Protein AF-A0A7V6G6R9-F1 (afdb_monomer_lite)

Foldseek 3Di:
DPDPPDDPQFWAWEAEAQWDPPDDPPADDDTGTHGFFDKHWTAGHDDDPQKDFDFKDKDPDDDDPCLRHDPRHIDTHHPYYMYIYTDIDGPPPPDDPPVCQLVWDWDADPNAIWIQHVNFIAHPVRDTDDDPDD

pLDDT: mean 74.96, std 15.01, range [37.53, 92.81]

Structure (mmCIF, N/CA/C/O backbone):
data_AF-A0A7V6G6R9-F1
#
_entry.id   AF-A0A7V6G6R9-F1
#
loop_
_atom_site.group_PDB
_atom_site.id
_atom_site.type_symbol
_atom_site.label_atom_id
_atom_site.label_alt_id
_atom_site.label_comp_id
_atom_site.label_asym_id
_atom_site.label_entity_id
_atom_site.label_seq_id
_atom_site.pdbx_PDB_ins_code
_atom_site.Cartn_x
_atom_site.Cartn_y
_atom_site.Cartn_z
_atom_site.occupancy
_atom_site.B_iso_or_equiv
_atom_site.auth_seq_id
_atom_site.auth_comp_id
_atom_site.auth_asym_id
_atom_site.auth_atom_id
_atom_site.pdbx_PDB_model_num
ATOM 1 N N . MET A 1 1 ? -22.066 -8.198 42.770 1.00 46.22 1 MET A N 1
ATOM 2 C CA . MET A 1 1 ? -21.768 -7.058 41.882 1.00 46.22 1 MET A CA 1
ATOM 3 C C . MET A 1 1 ? -21.298 -7.654 40.570 1.00 46.22 1 MET A C 1
ATOM 5 O O . MET A 1 1 ? -20.151 -8.063 40.484 1.00 46.22 1 MET A O 1
ATOM 9 N N . GLY A 1 2 ? -22.219 -7.874 39.629 1.00 50.47 2 GLY A N 1
ATOM 10 C CA . GLY A 1 2 ? -21.832 -8.305 38.286 1.00 50.47 2 GLY A CA 1
ATOM 11 C C . GLY A 1 2 ? -21.113 -7.139 37.626 1.00 50.47 2 GLY A C 1
ATOM 12 O O . GLY A 1 2 ? -21.607 -6.014 37.722 1.00 50.47 2 GLY A O 1
ATOM 13 N N . ALA A 1 3 ? -19.938 -7.381 37.047 1.00 61.09 3 ALA A N 1
ATOM 14 C CA . ALA A 1 3 ? -19.293 -6.385 36.204 1.00 61.09 3 ALA A CA 1
ATOM 15 C C . ALA A 1 3 ? -20.334 -5.875 35.188 1.00 61.09 3 ALA A C 1
ATOM 17 O O . ALA A 1 3 ? -21.096 -6.701 34.667 1.00 61.09 3 ALA A O 1
ATOM 18 N N . PRO A 1 4 ? -20.446 -4.552 34.954 1.00 60.41 4 PRO A N 1
ATOM 19 C CA . PRO A 1 4 ? -21.287 -4.069 33.870 1.00 60.41 4 PRO A CA 1
ATOM 20 C C . PRO A 1 4 ? -20.850 -4.811 32.608 1.00 60.41 4 PRO A C 1
ATOM 22 O O . PRO A 1 4 ? -19.651 -4.928 32.363 1.00 60.41 4 PRO A O 1
ATOM 25 N N . ALA A 1 5 ? -21.807 -5.384 31.876 1.00 63.84 5 ALA A N 1
ATOM 26 C CA . ALA A 1 5 ? -21.524 -5.995 30.589 1.00 63.84 5 ALA A CA 1
ATOM 27 C C . ALA A 1 5 ? -20.807 -4.937 29.744 1.00 63.84 5 ALA A C 1
ATOM 29 O O . ALA A 1 5 ? -21.407 -3.925 29.380 1.00 63.84 5 ALA A O 1
ATOM 30 N N . GLU A 1 6 ? -19.504 -5.125 29.548 1.00 60.25 6 GLU A N 1
ATOM 31 C CA . GLU A 1 6 ? -18.688 -4.261 28.714 1.00 60.25 6 GLU A CA 1
ATOM 32 C C . GLU A 1 6 ? -19.333 -4.296 27.330 1.00 60.25 6 GLU A C 1
ATOM 34 O O . GLU A 1 6 ? -19.528 -5.372 26.755 1.00 60.25 6 GLU A O 1
ATOM 39 N N . ALA A 1 7 ? -19.810 -3.141 26.859 1.00 70.94 7 ALA A N 1
ATOM 40 C CA . ALA A 1 7 ? -20.384 -3.052 25.527 1.00 70.94 7 ALA A CA 1
ATOM 41 C C . ALA A 1 7 ? -19.344 -3.604 24.538 1.00 70.94 7 ALA A C 1
ATOM 43 O O . ALA A 1 7 ? -18.159 -3.300 24.702 1.00 70.94 7 ALA A O 1
ATOM 44 N N . PRO A 1 8 ? -19.743 -4.430 23.552 1.00 72.75 8 PRO A N 1
ATOM 45 C CA . PRO A 1 8 ? -18.786 -4.969 22.597 1.00 72.75 8 PRO A CA 1
ATOM 46 C C . PRO A 1 8 ? -18.025 -3.805 21.960 1.00 72.75 8 PRO A C 1
ATOM 48 O O . PRO A 1 8 ? -18.642 -2.831 21.522 1.00 72.75 8 PRO A O 1
ATOM 51 N N . ALA A 1 9 ? -16.693 -3.889 21.960 1.00 76.12 9 ALA A N 1
ATOM 52 C CA . ALA A 1 9 ? -15.855 -2.854 21.372 1.00 76.12 9 ALA A CA 1
ATOM 53 C C . ALA A 1 9 ? -16.285 -2.616 19.911 1.00 76.12 9 ALA A C 1
ATOM 55 O O . ALA A 1 9 ? -16.486 -3.593 19.179 1.00 76.12 9 ALA A O 1
ATOM 56 N N . PRO A 1 10 ? -16.466 -1.354 19.478 1.00 84.25 10 PRO A N 1
ATOM 57 C CA . PRO A 1 10 ? -16.841 -1.069 18.103 1.00 84.25 10 PRO A CA 1
ATOM 58 C C . PRO A 1 10 ? -15.730 -1.527 17.157 1.00 84.25 10 PRO A C 1
ATOM 60 O O . PRO A 1 10 ? -14.541 -1.361 17.437 1.00 84.25 10 PRO A O 1
ATOM 63 N N . THR A 1 11 ? -16.126 -2.097 16.024 1.00 87.62 11 THR A N 1
ATOM 64 C CA . THR A 1 11 ? -15.226 -2.364 14.905 1.00 87.62 11 THR A CA 1
ATOM 65 C C . THR A 1 11 ? -15.385 -1.278 13.853 1.00 87.62 11 THR A C 1
ATOM 67 O O . THR A 1 11 ? -16.470 -0.726 13.663 1.00 87.62 11 THR A O 1
ATOM 70 N N . TYR A 1 12 ? -14.302 -0.993 13.146 1.00 89.38 12 TYR A N 1
ATOM 71 C CA . TYR A 1 12 ? -14.240 0.025 12.114 1.00 89.38 12 TYR A CA 1
ATOM 72 C C . TYR A 1 12 ? -13.846 -0.606 10.788 1.00 89.38 12 TYR A C 1
ATOM 74 O O . TYR A 1 12 ? -12.963 -1.460 10.727 1.00 89.38 12 TYR A O 1
ATOM 82 N N . THR A 1 13 ? -14.494 -0.171 9.714 1.00 89.69 13 THR A N 1
ATOM 83 C CA . THR A 1 13 ? -14.256 -0.731 8.387 1.00 89.69 13 THR A CA 1
ATOM 84 C C . THR A 1 13 ? -12.995 -0.129 7.768 1.00 89.69 13 THR A C 1
ATOM 86 O O . THR A 1 13 ? -12.870 1.093 7.650 1.00 89.69 13 THR A O 1
ATOM 89 N N . LEU A 1 14 ? -12.073 -0.993 7.345 1.00 89.81 14 LEU A N 1
ATOM 90 C CA . LEU A 1 14 ? -10.901 -0.658 6.544 1.00 89.81 14 LEU A CA 1
ATOM 91 C C . LEU A 1 14 ? -11.139 -1.071 5.089 1.00 89.81 14 LEU A C 1
ATOM 93 O O . LEU A 1 14 ? -11.182 -2.260 4.756 1.00 89.81 14 LEU A O 1
ATOM 97 N N . THR A 1 15 ? -11.241 -0.077 4.213 1.00 90.25 15 THR A N 1
ATOM 98 C CA . THR A 1 15 ? -11.358 -0.275 2.767 1.00 90.25 15 THR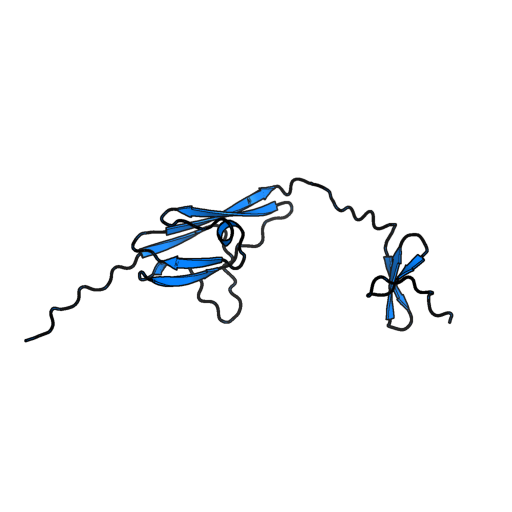 A CA 1
ATOM 99 C C . THR A 1 15 ? -9.997 -0.104 2.115 1.00 90.25 15 THR A C 1
ATOM 101 O O . THR A 1 15 ? -9.329 0.909 2.301 1.00 90.25 15 THR A O 1
ATOM 104 N N . LEU A 1 16 ? -9.584 -1.094 1.327 1.00 88.00 16 LEU A N 1
ATOM 105 C CA . LEU A 1 16 ? -8.283 -1.106 0.667 1.00 88.00 16 LEU A CA 1
ATOM 106 C C . LEU A 1 16 ? -8.469 -1.188 -0.845 1.00 88.00 16 LEU A C 1
ATOM 108 O O . LEU A 1 16 ? -9.071 -2.134 -1.361 1.00 88.00 16 LEU A O 1
ATOM 112 N N . VAL A 1 17 ? -7.948 -0.192 -1.555 1.00 88.88 17 VAL A N 1
ATOM 113 C CA . VAL A 1 17 ? -8.106 -0.029 -3.002 1.00 88.88 17 VAL A CA 1
ATOM 114 C C . VAL A 1 17 ? -6.746 -0.195 -3.678 1.00 88.88 17 VAL A C 1
ATOM 116 O O . VAL A 1 17 ? -5.751 0.391 -3.256 1.00 88.88 17 VAL A O 1
ATOM 119 N N . ASN A 1 18 ? -6.712 -1.021 -4.731 1.00 86.12 18 ASN A N 1
ATOM 120 C CA . ASN A 1 18 ? -5.503 -1.373 -5.484 1.00 86.12 18 ASN A CA 1
ATOM 121 C C . ASN A 1 18 ? -4.375 -2.010 -4.644 1.00 86.12 18 ASN A C 1
ATOM 123 O O . ASN A 1 18 ? -3.192 -1.829 -4.911 1.00 86.12 18 ASN A O 1
ATOM 127 N N . VAL A 1 19 ? -4.746 -2.814 -3.655 1.00 82.94 19 VAL A N 1
ATOM 128 C CA . VAL A 1 19 ? -3.817 -3.60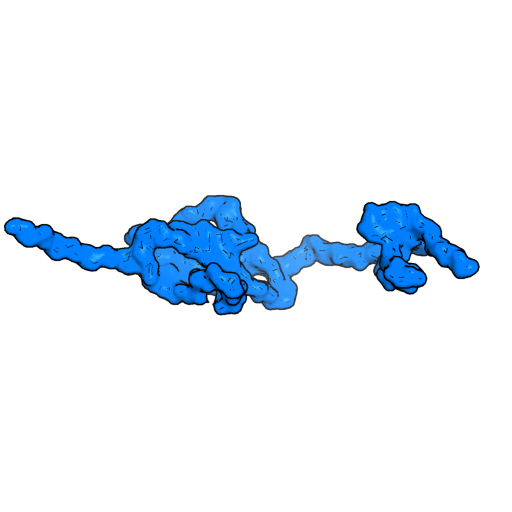6 -2.838 1.00 82.94 19 VAL A CA 1
ATOM 129 C C . VAL A 1 19 ? -3.664 -5.026 -3.373 1.00 82.94 19 VAL A C 1
ATOM 131 O O . VAL A 1 19 ? -4.586 -5.563 -4.003 1.00 82.94 19 VAL A O 1
ATOM 134 N N . ASP A 1 20 ? -2.507 -5.639 -3.138 1.00 77.12 20 ASP A N 1
ATOM 135 C CA . ASP A 1 20 ? -2.299 -7.035 -3.500 1.00 77.12 20 ASP A CA 1
ATOM 136 C C . ASP A 1 20 ? -3.113 -7.950 -2.573 1.00 77.12 20 ASP A C 1
ATOM 138 O O . ASP A 1 20 ? -3.073 -7.825 -1.350 1.00 77.12 20 ASP A O 1
ATOM 142 N N . LYS A 1 21 ? -3.899 -8.852 -3.169 1.00 65.69 21 LYS A N 1
ATOM 143 C CA . LYS A 1 21 ? -4.734 -9.830 -2.446 1.00 65.69 21 LYS A CA 1
ATOM 144 C C . LYS A 1 21 ? -4.086 -11.216 -2.382 1.00 65.69 21 LYS A C 1
ATOM 146 O O . LYS A 1 21 ? -4.636 -12.112 -1.747 1.00 65.69 21 LYS A O 1
ATOM 151 N N . HIS A 1 22 ? -2.946 -11.403 -3.043 1.00 57.50 22 HIS A N 1
ATOM 152 C CA . HIS A 1 22 ? -2.177 -12.639 -3.062 1.00 57.50 22 HIS A CA 1
ATOM 153 C C . HIS A 1 22 ? -1.089 -12.557 -1.986 1.00 57.50 22 HIS A C 1
ATOM 155 O O . HIS A 1 22 ? 0.106 -12.505 -2.260 1.00 57.50 22 HIS A O 1
ATOM 161 N N . GLY A 1 23 ? -1.534 -12.542 -0.727 1.00 51.62 23 GLY A N 1
ATOM 162 C CA . GLY A 1 23 ? -0.641 -12.523 0.424 1.00 51.62 23 GLY A CA 1
ATOM 163 C C . GLY A 1 23 ? 0.370 -13.670 0.374 1.00 51.62 23 GLY A C 1
ATOM 164 O O . GLY A 1 23 ? 0.013 -14.835 0.192 1.00 51.62 23 GLY A O 1
ATOM 165 N N . TYR A 1 24 ? 1.642 -13.328 0.570 1.00 48.34 24 TYR A N 1
ATOM 166 C CA . TYR A 1 24 ? 2.683 -14.275 0.952 1.00 48.34 24 TYR A CA 1
ATOM 167 C C . TYR A 1 24 ? 2.205 -15.124 2.147 1.00 48.34 24 TYR A C 1
ATOM 169 O O . TYR A 1 24 ? 1.443 -14.625 2.986 1.00 48.34 24 TYR A O 1
ATOM 177 N N . PRO A 1 25 ? 2.633 -16.396 2.264 1.00 40.78 25 PRO A N 1
ATOM 178 C CA . PRO A 1 25 ? 2.249 -17.223 3.400 1.00 40.78 25 PRO A CA 1
ATOM 179 C C . PRO A 1 25 ? 2.698 -16.523 4.690 1.00 40.78 25 PRO A C 1
ATOM 181 O O . PRO A 1 25 ? 3.877 -16.201 4.820 1.00 40.78 25 PRO A O 1
ATOM 184 N N . ASN A 1 26 ? 1.747 -16.303 5.609 1.00 51.09 26 ASN A N 1
ATOM 185 C CA . ASN A 1 26 ? 1.852 -15.578 6.892 1.00 51.09 26 ASN A CA 1
ATOM 186 C C . ASN A 1 26 ? 1.332 -14.121 6.934 1.00 51.09 26 ASN A C 1
ATOM 188 O O . ASN A 1 26 ? 1.571 -13.427 7.919 1.00 51.09 26 ASN A O 1
ATOM 192 N N . TRP A 1 27 ? 0.583 -13.657 5.927 1.00 48.81 27 TRP A N 1
ATOM 193 C CA . TRP A 1 27 ? -0.035 -12.323 5.946 1.00 48.81 27 TRP A CA 1
ATOM 194 C C . TRP A 1 27 ? -1.561 -12.362 6.113 1.00 48.81 27 TRP A C 1
ATOM 196 O O . TRP A 1 27 ? -2.268 -13.006 5.339 1.00 48.81 27 TRP A O 1
ATOM 206 N N . THR A 1 28 ? -2.086 -11.637 7.100 1.00 48.44 28 THR A N 1
ATOM 207 C CA . THR A 1 28 ? -3.525 -11.446 7.337 1.00 48.44 28 THR A CA 1
ATOM 208 C C . THR A 1 28 ? -4.044 -10.356 6.412 1.00 48.44 28 THR A C 1
ATOM 210 O O . THR A 1 28 ? -3.886 -9.172 6.700 1.00 48.44 28 THR A O 1
ATOM 213 N N . TYR A 1 29 ? -4.618 -10.735 5.271 1.00 57.75 29 TYR A N 1
ATOM 214 C CA . TYR A 1 29 ? -5.109 -9.754 4.313 1.00 57.75 29 TYR A CA 1
ATOM 215 C C . TYR A 1 29 ? -6.479 -10.077 3.737 1.00 57.75 29 TYR A C 1
ATOM 217 O O . TYR A 1 29 ? -6.607 -10.952 2.890 1.00 57.75 29 TYR A O 1
ATOM 225 N N . THR A 1 30 ? -7.475 -9.297 4.156 1.00 56.25 30 THR A N 1
ATOM 226 C CA . THR A 1 30 ? -8.730 -9.010 3.452 1.00 56.25 30 THR A CA 1
ATOM 227 C C . THR A 1 30 ? -9.293 -7.752 4.108 1.00 56.25 30 THR A C 1
ATOM 229 O O . THR A 1 30 ? -9.551 -7.805 5.303 1.00 56.25 30 THR A O 1
ATOM 232 N N . GLY A 1 31 ? -9.474 -6.637 3.387 1.00 65.38 31 GLY A N 1
ATOM 233 C CA . GLY A 1 31 ? -10.212 -5.486 3.936 1.00 65.38 31 GLY A CA 1
ATOM 234 C C . GLY A 1 31 ? -11.515 -5.925 4.623 1.00 65.38 31 GLY A C 1
ATOM 235 O O . GLY A 1 31 ? -12.089 -6.954 4.260 1.00 65.38 31 GLY A O 1
ATOM 236 N N . GLY A 1 32 ? -11.946 -5.189 5.643 1.00 79.06 32 GLY A N 1
ATOM 237 C CA . GLY A 1 32 ? -12.996 -5.641 6.553 1.00 79.06 32 GLY A CA 1
ATOM 238 C C . GLY A 1 32 ? -13.048 -4.817 7.831 1.00 79.06 32 GLY A C 1
ATOM 239 O O . GLY A 1 32 ? -12.499 -3.718 7.885 1.00 79.06 32 GLY A O 1
ATOM 240 N N . ASP A 1 33 ? -13.722 -5.344 8.846 1.00 84.94 33 ASP A N 1
ATOM 241 C CA . ASP A 1 33 ? -13.923 -4.655 10.115 1.00 84.94 33 ASP A CA 1
ATOM 242 C C . ASP A 1 33 ? -12.835 -5.031 11.128 1.00 84.94 33 ASP A C 1
ATOM 244 O O . ASP A 1 33 ? -12.614 -6.206 11.426 1.00 84.94 33 ASP A O 1
ATOM 248 N N . TYR A 1 34 ? -12.157 -4.019 11.664 1.00 86.88 34 TYR A N 1
ATOM 249 C CA . TYR A 1 34 ? -11.044 -4.158 12.600 1.00 86.88 34 TYR A CA 1
ATOM 250 C C . TYR A 1 34 ? -11.302 -3.360 13.875 1.00 86.88 34 TYR A C 1
ATOM 252 O O . TYR A 1 34 ? -11.934 -2.306 13.848 1.00 86.88 34 TYR A O 1
ATOM 260 N N . PHE A 1 35 ? -10.788 -3.844 15.004 1.00 88.12 35 PHE A N 1
ATOM 261 C CA . PHE A 1 35 ? -10.805 -3.077 16.248 1.00 88.12 35 PHE A CA 1
ATOM 262 C C . PHE A 1 35 ? -9.808 -1.918 16.179 1.00 88.12 35 PHE A C 1
ATOM 264 O O . PHE A 1 35 ? -8.759 -2.028 15.535 1.00 88.12 35 PHE A O 1
ATOM 271 N N . GLU A 1 36 ? -10.106 -0.829 16.884 1.00 89.94 36 GLU A N 1
ATOM 272 C CA . GLU A 1 36 ? -9.148 0.255 17.111 1.00 89.94 36 GLU A CA 1
ATOM 273 C C . GLU A 1 36 ? -7.821 -0.292 17.665 1.00 89.94 36 GLU A C 1
ATOM 275 O O . GLU A 1 36 ? -7.800 -1.219 18.476 1.00 89.94 36 GLU A O 1
ATOM 280 N N . GLY A 1 37 ? -6.700 0.257 17.201 1.00 88.25 37 GLY A N 1
ATOM 281 C CA . GLY A 1 37 ? -5.361 -0.161 17.613 1.00 88.25 37 GLY A CA 1
ATOM 282 C C . GLY A 1 37 ? -4.842 -1.411 16.898 1.00 88.25 37 GLY A C 1
ATOM 283 O O . GLY A 1 37 ? -3.673 -1.759 17.065 1.00 88.25 37 GLY A O 1
ATOM 284 N N . THR A 1 38 ? -5.659 -2.070 16.069 1.00 86.81 38 THR A N 1
ATOM 285 C CA . THR A 1 38 ? -5.197 -3.205 15.258 1.00 86.81 38 THR A CA 1
ATOM 286 C C . THR A 1 38 ? -4.145 -2.733 14.260 1.00 86.81 38 THR A C 1
ATOM 288 O O . THR A 1 38 ? -4.365 -1.757 13.544 1.00 86.81 38 THR A O 1
ATOM 291 N N . SER A 1 39 ? -3.010 -3.428 14.188 1.00 87.62 39 SER A N 1
ATOM 292 C CA . SER A 1 39 ? -1.986 -3.202 13.173 1.00 87.62 39 SER A CA 1
ATOM 293 C C . SER A 1 39 ? -2.294 -4.014 11.917 1.00 87.62 39 SER A C 1
ATOM 295 O O . SER A 1 39 ? -2.429 -5.238 11.961 1.00 87.62 39 SER A O 1
ATOM 297 N N . ILE A 1 40 ? -2.405 -3.326 10.783 1.00 85.25 40 ILE A N 1
ATOM 298 C CA . ILE A 1 40 ? -2.626 -3.941 9.475 1.00 85.25 40 ILE A CA 1
ATOM 299 C C . ILE A 1 40 ? -1.471 -3.534 8.568 1.00 85.25 40 ILE A C 1
ATOM 301 O O . ILE A 1 40 ? -1.246 -2.351 8.314 1.00 85.25 40 ILE A O 1
ATOM 305 N N . THR A 1 41 ? -0.741 -4.524 8.072 1.00 85.19 41 THR A N 1
ATOM 306 C CA . THR A 1 41 ? 0.327 -4.330 7.087 1.00 85.19 41 THR A CA 1
ATOM 307 C C . THR A 1 41 ? -0.231 -4.653 5.706 1.00 85.19 41 THR A C 1
ATOM 309 O O . THR A 1 41 ? -1.095 -5.523 5.593 1.00 85.19 41 THR A O 1
ATOM 312 N N . PHE A 1 42 ? 0.235 -3.985 4.647 1.00 82.06 42 PHE A N 1
ATOM 313 C CA . PHE A 1 42 ? -0.073 -4.335 3.263 1.00 82.06 42 PHE A CA 1
ATOM 314 C C . PHE A 1 42 ? 0.847 -3.815 2.189 1.00 82.06 42 PHE A C 1
ATOM 316 O O . PHE A 1 42 ? 1.661 -2.939 2.417 1.00 82.06 42 PHE A O 1
ATOM 323 N N . GLN A 1 43 ? 0.666 -4.342 0.983 1.00 81.81 43 GLN A N 1
ATOM 324 C CA . GLN A 1 43 ? 1.393 -3.913 -0.198 1.00 81.81 43 GLN A CA 1
ATOM 325 C C . GLN A 1 43 ? 0.439 -3.528 -1.325 1.00 81.81 43 GLN A C 1
ATOM 327 O O . GLN A 1 43 ? -0.688 -4.030 -1.421 1.00 81.81 43 GLN A O 1
ATOM 332 N N . TYR A 1 44 ? 0.894 -2.622 -2.184 1.00 82.31 44 TYR A N 1
ATOM 333 C CA . TYR A 1 44 ? 0.140 -2.263 -3.377 1.00 82.31 44 TYR A CA 1
ATOM 334 C C . TYR A 1 44 ? 0.098 -3.453 -4.333 1.00 82.31 44 TYR A C 1
ATOM 336 O O . TYR A 1 44 ? 1.018 -4.269 -4.402 1.00 82.31 44 TYR A O 1
ATOM 344 N N . LYS A 1 45 ? -0.974 -3.541 -5.115 1.00 81.56 45 LYS A N 1
ATOM 345 C CA . LYS A 1 45 ? -1.050 -4.482 -6.228 1.00 81.56 45 LYS A CA 1
ATOM 346 C C . LYS A 1 45 ? -0.026 -4.072 -7.277 1.00 81.56 45 LYS A C 1
ATOM 348 O O . LYS A 1 45 ? 0.099 -2.879 -7.569 1.00 81.56 45 LYS A O 1
ATOM 353 N N . ALA A 1 46 ? 0.646 -5.051 -7.881 1.00 77.38 46 ALA A N 1
ATOM 354 C CA . ALA A 1 46 ? 1.501 -4.805 -9.036 1.00 77.38 46 ALA A CA 1
ATOM 355 C C . ALA A 1 46 ? 0.750 -3.945 -10.085 1.00 77.38 46 ALA A C 1
ATOM 357 O O . ALA A 1 46 ? -0.356 -4.325 -10.495 1.00 77.38 46 ALA A O 1
ATOM 358 N N . PRO A 1 47 ? 1.292 -2.770 -10.467 1.00 76.44 47 PRO A N 1
ATOM 359 C CA . PRO A 1 47 ? 0.669 -1.922 -11.474 1.00 76.44 47 PRO A CA 1
ATOM 360 C C . PRO A 1 47 ? 0.640 -2.607 -12.842 1.00 76.44 47 PRO A C 1
ATOM 362 O O . PRO A 1 47 ? 1.441 -3.492 -13.131 1.00 76.44 47 PRO A O 1
ATOM 365 N N . GLU A 1 48 ? -0.277 -2.158 -13.697 1.00 73.31 48 GLU A N 1
ATOM 366 C CA . GLU A 1 48 ? -0.287 -2.521 -15.117 1.00 73.31 48 GLU A CA 1
ATOM 367 C C . GLU A 1 48 ? 0.955 -1.967 -15.835 1.00 73.31 48 GLU A C 1
ATOM 369 O O . GLU A 1 48 ? 1.545 -0.973 -15.395 1.00 73.31 48 GLU A O 1
ATOM 374 N N . ASP A 1 49 ? 1.327 -2.575 -16.964 1.00 75.44 49 ASP A N 1
ATOM 375 C CA . ASP A 1 49 ? 2.461 -2.140 -17.780 1.00 75.44 49 ASP A CA 1
ATOM 376 C C . ASP A 1 49 ? 2.4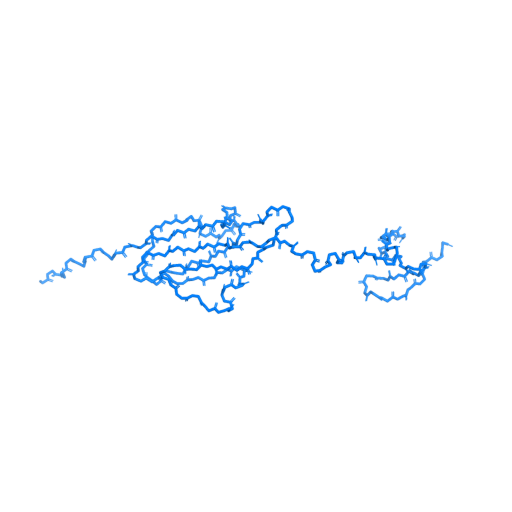15 -0.632 -18.081 1.00 75.44 49 ASP A C 1
ATOM 378 O O . ASP A 1 49 ? 1.401 -0.079 -18.513 1.00 75.44 49 ASP A O 1
ATOM 382 N N . GLY A 1 50 ? 3.540 0.050 -17.848 1.00 70.94 50 GLY A N 1
ATOM 383 C CA . GLY A 1 50 ? 3.666 1.494 -18.069 1.00 70.94 50 GLY A CA 1
ATOM 384 C C . GLY A 1 50 ? 3.144 2.378 -16.930 1.00 70.94 50 GLY A C 1
ATOM 385 O O . GLY A 1 50 ? 3.172 3.605 -17.060 1.00 70.94 50 GLY A O 1
ATOM 386 N N . LYS A 1 51 ? 2.712 1.805 -15.802 1.00 76.94 51 LYS A N 1
ATOM 387 C CA . LYS A 1 51 ? 2.374 2.543 -14.576 1.00 76.94 51 LYS A CA 1
ATOM 388 C C . LYS A 1 51 ? 3.353 2.208 -13.456 1.00 76.94 51 LYS A C 1
ATOM 390 O O . LYS A 1 51 ? 3.878 1.101 -13.374 1.00 76.94 51 LYS A O 1
ATOM 395 N N . VAL A 1 52 ? 3.587 3.172 -12.575 1.00 81.69 52 VAL A N 1
ATOM 396 C CA . VAL A 1 52 ? 4.363 2.983 -11.343 1.00 81.69 52 VAL A CA 1
ATOM 397 C C . VAL A 1 52 ? 3.550 3.470 -10.159 1.00 81.69 52 VAL A C 1
ATOM 399 O O . VAL A 1 52 ? 2.745 4.397 -10.290 1.00 81.69 52 VAL A O 1
ATOM 402 N N . PHE A 1 53 ? 3.749 2.826 -9.012 1.00 84.81 53 PHE A N 1
ATOM 403 C CA . PHE A 1 53 ? 3.194 3.295 -7.750 1.00 84.81 53 PHE A CA 1
ATOM 404 C C . PHE A 1 53 ? 3.629 4.748 -7.519 1.00 84.81 53 PHE A C 1
ATOM 406 O O . PHE A 1 53 ? 4.803 5.091 -7.686 1.00 84.81 53 PHE A O 1
ATOM 413 N N . ASP A 1 54 ? 2.657 5.610 -7.240 1.00 85.31 54 ASP A N 1
ATOM 414 C CA . ASP A 1 54 ? 2.888 7.024 -6.979 1.00 85.31 54 ASP A CA 1
ATOM 415 C C . ASP A 1 54 ? 2.956 7.272 -5.478 1.00 85.31 54 ASP A C 1
ATOM 417 O O . ASP A 1 54 ? 3.997 7.719 -4.996 1.00 85.31 54 ASP A O 1
ATOM 421 N N . LYS A 1 55 ? 1.868 6.950 -4.768 1.00 87.81 55 LYS A N 1
ATOM 422 C CA . LYS A 1 55 ? 1.768 7.014 -3.311 1.00 87.81 55 LYS A CA 1
ATOM 423 C C . LYS A 1 55 ? 0.507 6.322 -2.779 1.00 87.81 55 LYS A C 1
ATOM 425 O O . LYS A 1 55 ? -0.402 5.963 -3.524 1.00 87.81 55 LYS A O 1
ATOM 430 N N . TRP A 1 56 ? 0.428 6.173 -1.469 1.00 91.88 56 TRP A N 1
ATOM 431 C CA . TRP A 1 56 ? -0.776 5.846 -0.729 1.00 91.88 56 TRP A CA 1
ATOM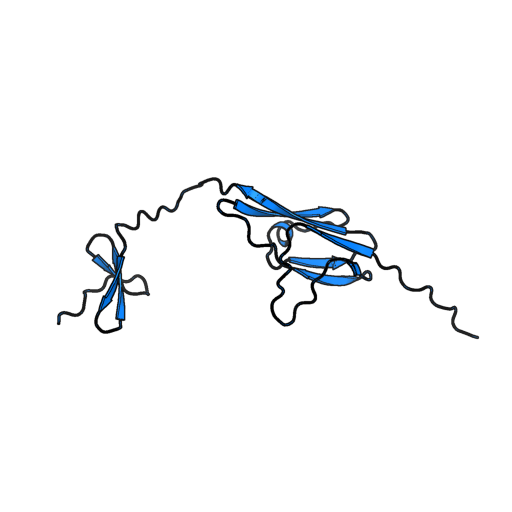 432 C C . TRP A 1 56 ? -1.537 7.120 -0.404 1.00 91.88 56 TRP A C 1
ATOM 434 O O . TRP A 1 56 ? -0.966 8.114 0.036 1.00 91.88 56 TRP A O 1
ATOM 444 N N . VAL A 1 57 ? -2.847 7.073 -0.594 1.00 92.69 57 VAL A N 1
ATOM 445 C CA . VAL A 1 57 ? -3.774 8.112 -0.160 1.00 92.69 57 VAL A CA 1
ATOM 446 C C . VAL A 1 57 ? -4.690 7.504 0.883 1.00 92.69 57 VAL A C 1
ATOM 448 O O . VAL A 1 57 ? -5.303 6.465 0.638 1.00 92.69 57 VAL A O 1
ATOM 451 N N . SER A 1 58 ? -4.768 8.148 2.043 1.00 92.06 58 SER A N 1
ATOM 452 C CA . SER A 1 58 ? -5.628 7.739 3.144 1.00 92.06 58 SER A CA 1
ATOM 453 C C . SER A 1 58 ? -6.770 8.723 3.367 1.00 92.06 58 SER A C 1
ATOM 455 O O . SER A 1 58 ? -6.574 9.936 3.371 1.00 92.06 58 SER A O 1
ATOM 457 N N . GLU A 1 59 ? -7.957 8.191 3.627 1.00 92.81 59 GLU A N 1
ATOM 458 C CA . GLU A 1 59 ? -9.097 8.924 4.170 1.00 92.81 59 GLU A CA 1
ATOM 459 C C . GLU A 1 59 ? -9.443 8.343 5.541 1.00 92.81 59 GLU A C 1
ATOM 461 O O . GLU A 1 59 ? -9.469 7.126 5.718 1.00 92.81 59 GLU A O 1
ATOM 466 N N . GLY A 1 60 ? -9.683 9.208 6.526 1.00 87.44 60 GLY A N 1
ATOM 467 C CA . GLY A 1 60 ? -9.951 8.788 7.906 1.00 87.44 60 GLY A CA 1
ATOM 468 C C . GLY A 1 60 ? -8.699 8.519 8.748 1.00 87.44 60 GLY A C 1
ATOM 469 O O . GLY A 1 60 ? -8.814 8.326 9.952 1.00 87.44 60 GLY A O 1
ATOM 470 N N . LEU A 1 61 ? -7.498 8.560 8.172 1.00 91.06 61 LEU A N 1
ATOM 471 C CA . LEU A 1 61 ? -6.256 8.640 8.943 1.00 91.06 61 LEU A CA 1
ATOM 472 C C . LEU A 1 61 ? -5.224 9.503 8.231 1.00 91.06 61 LEU A C 1
ATOM 474 O O . LEU A 1 61 ? -5.289 9.690 7.015 1.00 91.06 61 LEU A O 1
ATOM 478 N N . THR A 1 62 ? -4.266 10.006 8.999 1.00 89.94 62 THR A N 1
ATOM 479 C CA . THR A 1 62 ? -3.134 10.774 8.481 1.00 89.94 62 THR A CA 1
ATOM 480 C C . THR A 1 62 ? -1.941 9.842 8.318 1.00 89.94 62 THR A C 1
ATOM 482 O O . THR A 1 62 ? -1.408 9.353 9.312 1.00 89.94 62 THR A O 1
ATOM 485 N N . LEU A 1 63 ? -1.524 9.601 7.075 1.00 89.88 63 LEU A N 1
ATOM 486 C CA . LEU A 1 63 ? -0.240 8.966 6.781 1.00 89.88 63 LEU A CA 1
ATOM 487 C C . LEU A 1 63 ? 0.879 10.007 6.852 1.00 89.88 63 LEU A C 1
ATOM 489 O O . LEU A 1 63 ? 0.680 11.174 6.508 1.00 89.88 63 LEU A O 1
ATOM 493 N N . THR A 1 64 ? 2.067 9.591 7.284 1.00 90.12 64 THR A N 1
ATOM 494 C CA . THR A 1 64 ? 3.274 10.409 7.118 1.00 90.12 64 THR A CA 1
ATOM 495 C C . THR A 1 64 ? 3.766 10.359 5.672 1.00 90.12 64 THR A C 1
ATOM 497 O O . THR A 1 64 ? 3.473 9.415 4.943 1.00 90.12 64 THR A O 1
ATOM 500 N N . THR A 1 65 ? 4.581 11.333 5.260 1.00 86.69 65 THR A N 1
ATOM 501 C CA . THR A 1 65 ? 5.185 11.357 3.913 1.00 86.69 65 THR A CA 1
ATOM 502 C C . THR A 1 65 ? 6.025 10.119 3.603 1.00 86.69 65 THR A C 1
ATOM 504 O O . THR A 1 65 ? 6.154 9.745 2.443 1.00 86.69 65 THR A O 1
ATOM 507 N N . GLU A 1 66 ? 6.601 9.485 4.626 1.00 86.06 66 GLU A N 1
ATOM 508 C CA . GLU A 1 66 ? 7.328 8.221 4.484 1.00 86.06 66 GLU A CA 1
ATOM 509 C C . GLU A 1 66 ? 6.355 7.063 4.249 1.00 86.06 66 GLU A C 1
ATOM 511 O O . GLU A 1 66 ? 6.529 6.303 3.303 1.00 86.06 66 GLU A O 1
ATOM 516 N N . GLN A 1 67 ? 5.278 6.981 5.038 1.00 87.81 67 GLN A N 1
ATOM 517 C CA . GLN A 1 67 ? 4.233 5.970 4.865 1.00 87.81 67 GLN A CA 1
ATOM 518 C C . GLN A 1 67 ? 3.488 6.106 3.534 1.00 87.81 67 GLN A C 1
ATOM 520 O O . GLN A 1 67 ? 3.111 5.098 2.945 1.00 87.81 67 GLN A O 1
ATOM 525 N N . GLU A 1 68 ? 3.294 7.326 3.029 1.00 87.94 68 GLU A N 1
ATOM 526 C CA . GLU A 1 68 ? 2.693 7.561 1.713 1.00 87.94 68 GLU A CA 1
ATOM 527 C C . GLU A 1 68 ? 3.473 6.858 0.593 1.00 87.94 68 GLU A C 1
ATOM 529 O O . GLU A 1 68 ? 2.881 6.497 -0.414 1.00 87.94 68 GLU A O 1
ATOM 534 N N . ILE A 1 69 ? 4.776 6.621 0.740 1.00 87.31 69 ILE A N 1
ATOM 535 C CA . ILE A 1 69 ? 5.591 5.958 -0.290 1.00 87.31 69 ILE A CA 1
ATOM 536 C C . ILE A 1 69 ? 6.087 4.566 0.121 1.00 87.31 69 ILE A C 1
ATOM 538 O O . ILE A 1 69 ? 6.790 3.915 -0.653 1.00 87.31 69 ILE A O 1
ATOM 542 N N . ASP A 1 70 ? 5.731 4.110 1.321 1.00 83.50 70 ASP A N 1
ATOM 543 C CA . ASP A 1 70 ? 6.251 2.880 1.906 1.00 83.50 70 ASP A CA 1
ATOM 544 C C . ASP A 1 70 ? 5.599 1.632 1.300 1.00 83.50 70 ASP A C 1
ATOM 546 O O . ASP A 1 70 ? 4.400 1.592 1.008 1.00 83.50 70 ASP A O 1
ATOM 550 N N . ASN A 1 71 ? 6.396 0.583 1.106 1.00 81.94 71 ASN A N 1
ATOM 551 C CA . ASN A 1 71 ? 5.891 -0.704 0.650 1.00 81.94 71 ASN A CA 1
ATOM 552 C C . ASN A 1 71 ? 6.768 -1.845 1.185 1.00 81.94 71 ASN A C 1
ATOM 554 O O . ASN A 1 71 ? 7.895 -2.013 0.708 1.00 81.94 71 ASN A O 1
ATOM 558 N N . PRO A 1 72 ? 6.254 -2.677 2.104 1.00 81.56 72 PRO A N 1
ATOM 559 C CA . PRO A 1 72 ? 4.858 -2.742 2.550 1.00 81.56 72 PRO A CA 1
ATOM 560 C C . PRO A 1 72 ? 4.465 -1.675 3.591 1.00 81.56 72 PRO A C 1
ATOM 562 O O . PRO A 1 72 ? 5.134 -1.529 4.602 1.00 81.56 72 PRO A O 1
ATOM 565 N N . LEU A 1 73 ? 3.312 -1.029 3.404 1.00 85.00 73 LEU A N 1
ATOM 566 C CA . LEU A 1 73 ? 2.741 -0.046 4.324 1.00 85.00 73 LEU A CA 1
ATOM 567 C C . LEU A 1 73 ? 2.114 -0.712 5.558 1.00 85.00 73 LEU A C 1
ATOM 569 O O . LEU A 1 73 ? 1.260 -1.586 5.439 1.00 85.00 73 LEU A O 1
ATOM 573 N N . THR A 1 74 ? 2.471 -0.244 6.753 1.00 88.31 74 THR A N 1
ATOM 574 C CA . THR A 1 74 ? 1.791 -0.600 8.009 1.00 88.31 74 THR A CA 1
ATOM 575 C C . THR A 1 74 ? 0.988 0.573 8.549 1.00 88.31 74 THR A C 1
ATOM 577 O O . THR A 1 74 ? 1.523 1.673 8.700 1.00 88.31 74 THR A O 1
ATOM 580 N N . ILE A 1 75 ? -0.274 0.327 8.900 1.00 88.81 75 ILE A N 1
ATOM 581 C CA . ILE A 1 75 ? -1.142 1.288 9.588 1.00 88.81 75 ILE A CA 1
ATOM 582 C C . ILE A 1 75 ? -1.660 0.715 10.905 1.00 88.81 75 ILE A C 1
ATOM 584 O O . ILE A 1 75 ? -1.719 -0.500 11.100 1.00 88.81 75 ILE A O 1
ATOM 588 N N . VAL A 1 76 ? -2.093 1.615 11.783 1.00 90.44 76 VAL A N 1
ATOM 589 C CA . VAL A 1 76 ? -2.843 1.286 12.995 1.00 90.44 76 VAL A CA 1
ATOM 590 C C . VAL A 1 76 ? -4.268 1.785 12.808 1.00 90.44 76 VAL A C 1
ATOM 592 O O . VAL A 1 76 ? -4.466 2.944 12.444 1.00 90.44 76 VAL A O 1
ATOM 595 N N . MET A 1 77 ? -5.251 0.912 13.025 1.00 89.69 77 MET A N 1
ATOM 596 C CA . MET A 1 77 ? -6.657 1.252 12.834 1.00 89.69 77 MET A CA 1
ATOM 597 C C . MET A 1 77 ? -7.097 2.311 13.861 1.00 89.69 77 MET A C 1
ATOM 599 O O . MET A 1 77 ? -6.982 2.060 15.063 1.00 89.69 77 MET A O 1
ATOM 603 N N . PRO A 1 78 ? -7.594 3.481 13.433 1.00 89.81 78 PRO A N 1
ATOM 604 C CA . PRO A 1 78 ? -8.137 4.490 14.328 1.00 89.81 78 PRO A CA 1
ATOM 605 C C . PRO A 1 78 ? -9.585 4.166 14.727 1.00 89.81 78 PRO A C 1
ATOM 607 O O . PRO A 1 78 ? -10.198 3.223 14.225 1.00 89.81 78 PRO A O 1
ATOM 610 N N . ALA A 1 79 ? -10.146 5.003 15.599 1.00 89.75 79 ALA A N 1
ATOM 611 C CA . ALA A 1 79 ? -11.527 4.945 16.076 1.00 89.75 79 ALA A CA 1
ATOM 612 C C . ALA A 1 79 ? -12.575 5.369 15.016 1.00 89.75 79 ALA A C 1
ATOM 614 O O . ALA A 1 79 ? -13.568 6.028 15.335 1.00 89.75 79 ALA A O 1
ATOM 615 N N . ASN A 1 80 ? -12.332 5.093 13.733 1.00 91.19 80 ASN A N 1
ATOM 616 C CA . ASN A 1 80 ? -13.193 5.501 12.626 1.00 91.19 80 ASN A CA 1
ATOM 617 C C . ASN A 1 80 ? -12.935 4.661 11.372 1.00 91.19 80 ASN A C 1
ATOM 619 O O . ASN A 1 80 ? -11.904 4.010 11.244 1.00 91.19 80 ASN A O 1
ATOM 623 N N . ALA A 1 81 ? -13.861 4.717 10.413 1.00 90.19 81 ALA A N 1
ATOM 624 C CA . ALA A 1 81 ? -13.678 4.076 9.115 1.00 90.19 81 ALA A CA 1
ATOM 625 C C . ALA A 1 81 ? -12.487 4.686 8.361 1.00 90.19 81 ALA A C 1
ATOM 627 O O . ALA A 1 81 ? -12.295 5.906 8.377 1.00 90.19 81 ALA A O 1
ATOM 628 N N . VAL A 1 82 ? -11.713 3.831 7.697 1.00 91.56 82 VAL A N 1
ATOM 629 C CA . VAL A 1 82 ? -10.503 4.212 6.966 1.00 91.56 82 VAL A CA 1
ATOM 630 C C . VAL A 1 82 ? -10.569 3.673 5.551 1.00 91.56 82 VAL A C 1
ATOM 632 O O . VAL A 1 82 ? -10.883 2.502 5.335 1.00 91.56 82 VAL A O 1
ATOM 635 N N . THR A 1 83 ? -10.179 4.503 4.591 1.00 92.75 83 THR A N 1
ATOM 636 C CA . THR A 1 83 ? -9.963 4.077 3.208 1.00 92.75 83 THR A CA 1
ATOM 637 C C . THR A 1 83 ? -8.520 4.342 2.827 1.00 92.75 83 THR A C 1
ATOM 639 O O . THR A 1 83 ? -8.061 5.475 2.919 1.00 92.75 83 THR A O 1
ATOM 642 N N . ILE A 1 84 ? -7.804 3.316 2.379 1.00 91.88 84 ILE A N 1
ATOM 643 C CA . ILE A 1 84 ? -6.442 3.448 1.861 1.00 91.88 84 ILE A CA 1
ATOM 644 C C . ILE A 1 84 ? -6.429 3.046 0.393 1.00 91.88 84 ILE A C 1
ATOM 646 O O . ILE A 1 84 ? -6.868 1.957 0.021 1.00 91.88 84 ILE A O 1
ATOM 650 N N . THR A 1 85 ? -5.905 3.934 -0.443 1.00 92.06 85 THR A N 1
ATOM 651 C CA . THR A 1 85 ? -5.870 3.780 -1.896 1.00 92.06 85 THR A CA 1
ATOM 652 C C . THR A 1 85 ? -4.440 3.893 -2.396 1.00 92.06 85 THR A C 1
ATOM 654 O O . THR A 1 85 ? -3.793 4.914 -2.172 1.00 92.06 85 THR A O 1
ATOM 657 N N . ALA A 1 86 ? -3.948 2.875 -3.106 1.00 90.50 86 ALA A N 1
ATOM 658 C CA . ALA A 1 86 ? -2.713 3.003 -3.878 1.00 90.50 86 ALA A CA 1
ATOM 659 C C . ALA A 1 86 ? -2.993 3.807 -5.152 1.00 90.50 86 ALA A C 1
ATOM 661 O O . ALA A 1 86 ? -3.759 3.366 -6.018 1.00 90.50 86 ALA A O 1
ATOM 662 N N . THR A 1 87 ? -2.370 4.975 -5.287 1.00 88.69 87 THR A N 1
ATOM 663 C CA . THR A 1 87 ? -2.385 5.744 -6.530 1.00 88.69 87 THR A CA 1
ATOM 664 C C . THR A 1 87 ? -1.217 5.329 -7.410 1.00 88.69 87 THR A C 1
ATOM 666 O O . THR A 1 87 ? -0.123 4.999 -6.949 1.00 88.69 87 THR A O 1
ATOM 669 N N . TYR A 1 88 ? -1.452 5.360 -8.718 1.00 85.94 88 TYR A N 1
ATOM 670 C CA . TYR A 1 88 ? -0.428 5.094 -9.715 1.00 85.94 88 TYR A CA 1
ATOM 671 C C . TYR A 1 88 ? -0.354 6.273 -10.654 1.00 85.94 88 TYR A C 1
ATOM 673 O O . TYR A 1 88 ? -1.378 6.801 -11.094 1.00 85.94 88 TYR A O 1
ATOM 681 N N . LYS A 1 89 ? 0.866 6.640 -11.010 1.00 82.31 89 LYS A N 1
ATOM 682 C CA . LYS A 1 89 ? 1.108 7.551 -12.114 1.00 82.31 89 LYS A CA 1
ATOM 683 C C . LYS A 1 89 ? 1.505 6.742 -13.330 1.00 82.31 89 LYS A C 1
ATOM 685 O O . LYS A 1 89 ? 2.072 5.650 -13.221 1.00 82.31 89 LYS A O 1
ATOM 690 N N . ASN A 1 90 ? 1.241 7.312 -14.502 1.00 78.44 90 ASN A N 1
ATOM 691 C CA . ASN A 1 90 ? 1.964 6.877 -15.683 1.00 78.44 90 ASN A CA 1
ATOM 692 C C . ASN A 1 90 ? 3.443 6.955 -15.335 1.00 78.44 90 ASN A C 1
ATOM 694 O O . ASN A 1 90 ? 3.887 7.944 -14.739 1.00 78.44 90 ASN A O 1
ATOM 698 N N . ALA A 1 91 ? 4.190 5.916 -15.683 1.00 65.94 91 ALA A N 1
ATOM 699 C CA . ALA A 1 91 ? 5.624 6.035 -15.742 1.00 65.94 91 ALA A CA 1
ATOM 700 C C . ALA A 1 91 ? 5.892 7.123 -16.785 1.00 65.94 91 ALA A C 1
ATOM 702 O O . ALA A 1 91 ? 5.956 6.847 -17.982 1.00 65.94 91 ALA A O 1
ATOM 703 N N . THR A 1 92 ? 5.970 8.390 -16.355 1.00 53.84 92 THR A N 1
ATOM 704 C CA . THR A 1 92 ? 6.614 9.421 -17.153 1.00 53.84 92 THR A CA 1
ATOM 705 C C . THR A 1 92 ? 7.932 8.782 -17.492 1.00 53.84 92 THR A C 1
ATOM 707 O O . THR A 1 92 ? 8.669 8.380 -16.589 1.00 53.84 92 THR A O 1
ATOM 710 N N . ALA A 1 93 ? 8.183 8.609 -18.779 1.00 49.41 93 ALA A N 1
ATOM 711 C CA . ALA A 1 93 ? 9.489 8.254 -19.263 1.00 49.41 93 ALA A CA 1
ATOM 712 C C . ALA A 1 93 ? 10.437 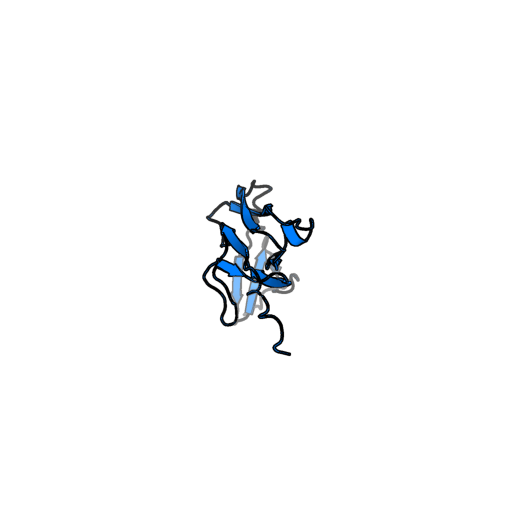9.408 -18.891 1.00 49.41 93 ALA A C 1
ATOM 714 O O . ALA A 1 93 ? 10.869 10.170 -19.744 1.00 49.41 93 ALA A O 1
ATOM 715 N N . ILE A 1 94 ? 10.773 9.566 -17.606 1.00 44.78 94 ILE A N 1
ATOM 716 C CA . ILE A 1 94 ? 12.023 10.162 -17.162 1.00 44.78 94 ILE A CA 1
ATOM 717 C C . ILE A 1 94 ? 13.080 9.139 -17.506 1.00 44.78 94 ILE A C 1
ATOM 719 O O . ILE A 1 94 ? 13.625 8.472 -16.640 1.00 44.78 94 ILE A O 1
ATOM 723 N N . ASN A 1 95 ? 13.274 8.983 -18.814 1.00 45.00 95 ASN A N 1
ATOM 724 C CA . ASN A 1 95 ? 14.092 7.976 -19.427 1.00 45.00 95 ASN A CA 1
ATOM 725 C C . ASN A 1 95 ? 13.665 6.582 -18.904 1.00 45.00 95 ASN A C 1
ATOM 727 O O . ASN A 1 95 ? 13.951 6.120 -17.809 1.00 45.00 95 ASN A O 1
ATOM 731 N N . ASN A 1 96 ? 13.157 5.731 -19.777 1.00 37.53 96 ASN A N 1
ATOM 732 C CA . ASN A 1 96 ? 14.146 4.893 -20.422 1.00 37.53 96 ASN A CA 1
ATOM 733 C C . ASN A 1 96 ? 15.589 5.334 -20.048 1.00 37.53 96 ASN A C 1
ATOM 735 O O . ASN A 1 96 ? 16.312 5.879 -20.875 1.00 37.53 96 ASN A O 1
ATOM 739 N N . VAL A 1 97 ? 16.099 4.852 -18.914 1.00 37.69 97 VAL A N 1
ATOM 740 C CA . VAL A 1 97 ? 17.233 3.963 -19.086 1.00 37.69 97 VAL A CA 1
ATOM 741 C C . VAL A 1 97 ? 16.700 2.847 -20.017 1.00 37.69 97 VAL A C 1
ATOM 743 O O . VAL A 1 97 ? 16.594 1.687 -19.661 1.00 37.69 97 VAL A O 1
ATOM 746 N N . LYS A 1 98 ? 16.502 3.178 -21.311 1.00 40.88 98 LYS A N 1
ATOM 747 C CA . LYS A 1 98 ? 17.442 2.771 -22.316 1.00 40.88 98 LYS A CA 1
ATOM 748 C C . LYS A 1 98 ? 18.774 2.961 -21.594 1.00 40.88 98 LYS A C 1
ATOM 750 O O . LYS A 1 98 ? 19.505 3.927 -21.744 1.00 40.88 98 LYS A O 1
ATOM 755 N N . LEU A 1 99 ? 19.119 1.917 -20.861 1.00 40.00 99 LEU A N 1
ATOM 756 C CA . LEU A 1 99 ? 20.267 1.191 -21.257 1.00 40.00 99 LEU A CA 1
ATOM 757 C C . LEU A 1 99 ? 20.030 0.982 -22.775 1.00 40.00 99 LEU A C 1
ATOM 759 O O . LEU A 1 99 ? 19.724 -0.100 -23.251 1.00 40.00 99 LEU A O 1
ATOM 763 N N . GLU A 1 100 ? 20.348 2.015 -23.563 1.00 44.69 100 GLU A N 1
ATOM 764 C CA . GLU A 1 100 ? 21.498 1.908 -24.428 1.00 44.69 100 GLU A CA 1
ATOM 765 C C . GLU A 1 100 ? 22.618 1.526 -23.476 1.00 44.69 100 GLU A C 1
ATOM 767 O O . GLU A 1 100 ? 23.476 2.300 -23.079 1.00 44.69 100 GLU A O 1
ATOM 772 N N . ALA A 1 101 ? 22.527 0.274 -23.024 1.00 45.66 101 ALA A N 1
ATOM 773 C CA . ALA A 1 101 ? 23.625 -0.564 -22.750 1.00 45.66 101 ALA A CA 1
ATOM 774 C C . ALA A 1 101 ? 24.552 -0.193 -23.889 1.00 45.66 101 ALA A C 1
ATOM 776 O O . ALA A 1 101 ? 24.115 -0.281 -25.044 1.00 45.66 101 ALA A O 1
ATOM 777 N N . PRO A 1 102 ? 25.760 0.303 -23.609 1.00 53.97 102 PRO A N 1
ATOM 778 C CA . PRO A 1 102 ? 26.793 0.237 -24.619 1.00 53.97 102 PRO A CA 1
ATOM 779 C C . PRO A 1 102 ? 26.782 -1.229 -25.049 1.00 53.97 102 PRO A C 1
ATOM 781 O O . PRO A 1 102 ? 27.120 -2.072 -24.223 1.00 53.97 102 PRO A O 1
ATOM 784 N N . LYS A 1 103 ? 26.169 -1.517 -26.208 1.00 58.72 103 LYS A N 1
ATOM 785 C CA . LYS A 1 103 ? 25.496 -2.778 -26.593 1.00 58.72 103 LYS A CA 1
ATOM 786 C C . LYS A 1 103 ? 25.804 -3.935 -25.640 1.00 58.72 103 LYS A C 1
ATOM 788 O O . LYS A 1 103 ? 26.680 -4.742 -25.941 1.00 58.72 103 LYS A O 1
ATOM 793 N N . SER A 1 104 ? 25.182 -3.965 -24.450 1.00 64.94 104 SER A N 1
ATOM 794 C CA . SER A 1 104 ? 25.700 -4.863 -23.418 1.00 64.94 104 SER A CA 1
ATOM 795 C C . SER A 1 104 ? 25.069 -6.237 -23.570 1.00 64.94 104 SER A C 1
ATOM 797 O O . SER A 1 104 ? 23.847 -6.363 -23.533 1.00 64.94 104 SER A O 1
ATOM 799 N N . LYS A 1 105 ? 25.885 -7.269 -23.776 1.00 73.94 105 LYS A N 1
ATOM 800 C CA . LYS A 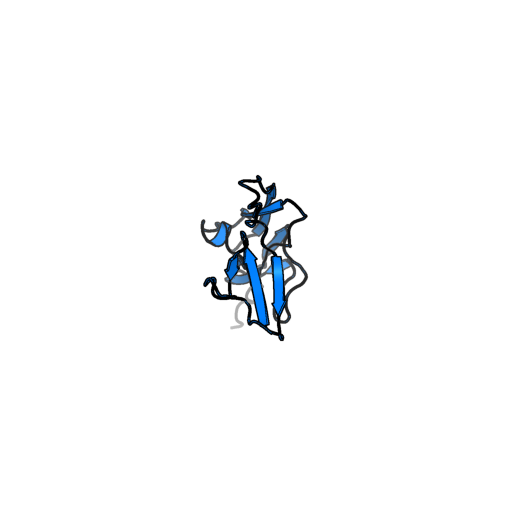1 105 ? 25.428 -8.645 -23.991 1.00 73.94 105 LYS A CA 1
ATOM 801 C C . LYS A 1 105 ? 25.925 -9.522 -22.851 1.00 73.94 105 LYS A C 1
ATOM 803 O O . LYS A 1 105 ? 27.126 -9.594 -22.606 1.00 73.94 105 LYS A O 1
ATOM 808 N N . LYS A 1 106 ? 25.008 -10.224 -22.179 1.00 76.25 106 LYS A N 1
ATOM 809 C CA . LYS A 1 106 ? 25.376 -11.304 -21.256 1.00 76.25 106 LYS A CA 1
ATOM 810 C C . LYS A 1 106 ? 25.929 -12.475 -22.069 1.00 76.25 106 LYS A C 1
ATOM 812 O O . LYS A 1 106 ? 25.266 -12.945 -22.995 1.00 76.25 106 LYS A O 1
ATOM 817 N N . ILE A 1 107 ? 27.120 -12.943 -21.721 1.00 76.50 107 ILE A N 1
ATOM 818 C CA . ILE A 1 107 ? 27.762 -14.115 -22.326 1.00 76.50 107 ILE A CA 1
ATOM 819 C C . ILE A 1 107 ? 28.162 -15.104 -21.233 1.00 76.50 107 ILE A C 1
ATOM 821 O O . ILE A 1 107 ? 28.407 -14.714 -20.093 1.00 76.50 107 ILE A O 1
ATOM 825 N N . ILE A 1 108 ? 28.186 -16.388 -21.580 1.00 75.06 108 ILE A N 1
ATOM 826 C CA . ILE A 1 108 ? 28.616 -17.464 -20.687 1.00 75.06 108 ILE A CA 1
ATOM 827 C C . ILE A 1 108 ? 29.808 -18.132 -21.358 1.00 75.06 108 ILE A C 1
ATOM 829 O O . ILE A 1 108 ? 29.682 -18.615 -22.484 1.00 75.06 108 ILE A O 1
ATOM 833 N N . VAL A 1 109 ? 30.954 -18.130 -20.687 1.00 68.50 109 VAL A N 1
ATOM 834 C CA . VAL A 1 109 ? 32.187 -18.765 -21.162 1.00 68.50 109 VAL A CA 1
ATOM 835 C C . VAL A 1 109 ? 32.691 -19.658 -20.042 1.00 68.50 109 VAL A C 1
ATOM 837 O O . VAL A 1 109 ? 32.851 -19.193 -18.921 1.00 68.50 109 VAL A O 1
ATOM 840 N N . ASP A 1 110 ? 32.864 -20.947 -20.336 1.00 70.19 110 ASP A N 1
ATOM 841 C CA . ASP A 1 110 ? 33.324 -21.951 -19.364 1.00 70.19 110 ASP A CA 1
ATOM 842 C C . ASP A 1 110 ? 32.482 -22.004 -18.066 1.00 70.19 110 ASP A C 1
ATOM 844 O O . ASP A 1 110 ? 32.981 -22.165 -16.961 1.00 70.19 110 ASP A O 1
ATOM 848 N N . GLY A 1 111 ? 31.165 -21.793 -18.184 1.00 68.44 111 GLY A N 1
ATOM 849 C CA . GLY A 1 111 ? 30.247 -21.758 -17.035 1.00 68.44 111 GLY A CA 1
ATOM 850 C C . GLY A 1 111 ? 30.262 -20.451 -16.230 1.00 68.44 111 GLY A C 1
ATOM 851 O O . GLY A 1 111 ? 29.428 -20.278 -15.341 1.00 68.44 111 GLY A O 1
ATOM 852 N N . VAL A 1 112 ? 31.132 -19.499 -16.572 1.00 66.62 112 VAL A N 1
ATOM 853 C CA . VAL A 1 112 ? 31.222 -18.184 -15.929 1.00 66.62 112 VAL A CA 1
ATOM 854 C C . VAL A 1 112 ? 30.443 -17.142 -16.732 1.00 66.62 112 VAL A C 1
ATOM 856 O O . VAL A 1 112 ? 30.496 -17.096 -17.963 1.00 66.62 112 VAL A O 1
ATOM 859 N N . VAL A 1 113 ? 29.683 -16.303 -16.028 1.00 69.75 113 VAL A N 1
ATOM 860 C CA . VAL A 1 113 ? 28.866 -15.238 -16.619 1.00 69.75 113 VAL A CA 1
ATOM 861 C C . VAL A 1 113 ? 29.676 -13.949 -16.731 1.00 69.75 113 VAL A C 1
ATOM 863 O O . VAL A 1 113 ? 30.189 -13.451 -15.730 1.00 69.75 113 VAL A O 1
ATOM 866 N N . TYR A 1 114 ? 29.686 -13.358 -17.925 1.00 79.06 114 TYR A N 1
ATOM 867 C CA . TYR A 1 114 ? 30.305 -12.064 -18.204 1.00 79.06 114 TYR A CA 1
ATOM 868 C C . TYR A 1 114 ? 29.327 -11.101 -18.874 1.00 79.06 114 TYR A C 1
ATOM 870 O O . TYR A 1 114 ? 28.321 -11.502 -19.473 1.00 79.06 114 TYR A O 1
ATOM 878 N N . ILE A 1 115 ? 29.660 -9.817 -18.803 1.00 82.19 115 ILE A N 1
ATOM 879 C CA . ILE A 1 115 ? 28.936 -8.718 -19.432 1.00 82.19 115 ILE A CA 1
ATOM 880 C C . ILE A 1 115 ? 29.856 -8.088 -20.480 1.00 82.19 115 ILE A C 1
ATOM 882 O O . ILE A 1 115 ? 30.827 -7.427 -20.136 1.00 82.19 115 ILE A O 1
ATOM 886 N N . LEU A 1 116 ? 29.573 -8.286 -21.766 1.00 75.19 116 LEU A N 1
ATOM 887 C CA . LEU A 1 116 ? 30.224 -7.534 -22.843 1.00 75.19 116 LEU A CA 1
ATOM 888 C C . LEU A 1 116 ? 29.580 -6.149 -22.905 1.00 75.19 116 LEU A C 1
ATOM 890 O O . LEU A 1 116 ? 28.358 -6.100 -22.896 1.00 75.19 116 LEU A O 1
ATOM 894 N N . ARG A 1 117 ? 30.343 -5.058 -22.973 1.00 76.38 117 ARG A N 1
ATOM 895 C CA . ARG A 1 117 ? 29.874 -3.668 -23.089 1.00 76.38 117 ARG A CA 1
ATOM 896 C C . ARG A 1 117 ? 30.931 -2.867 -23.862 1.00 76.38 117 ARG A C 1
ATOM 898 O O . ARG A 1 117 ? 32.067 -2.817 -23.422 1.00 76.38 117 ARG A O 1
ATOM 905 N N . ASP A 1 118 ? 30.564 -2.256 -24.993 1.00 71.62 118 ASP A N 1
ATOM 906 C CA . ASP A 1 118 ? 31.489 -1.444 -25.821 1.00 71.62 118 ASP A CA 1
ATOM 907 C C . ASP A 1 118 ? 32.786 -2.193 -26.225 1.00 71.62 118 ASP A C 1
ATOM 909 O O . ASP A 1 118 ? 33.890 -1.736 -25.965 1.00 71.62 118 ASP A O 1
ATOM 913 N N . GLU A 1 119 ? 32.652 -3.420 -26.757 1.00 71.25 119 GLU A N 1
ATOM 914 C CA . GLU A 1 119 ? 33.764 -4.346 -27.098 1.00 71.25 119 GLU A CA 1
ATOM 915 C C . GLU A 1 119 ? 34.651 -4.803 -25.922 1.00 71.25 119 GLU A C 1
ATOM 917 O O . GLU A 1 119 ? 35.492 -5.687 -26.081 1.00 71.25 119 GLU A O 1
ATOM 922 N N . LYS A 1 120 ? 34.406 -4.293 -24.716 1.00 78.56 120 LYS A N 1
ATOM 923 C CA . LYS A 1 120 ? 35.092 -4.669 -23.479 1.00 78.56 120 LYS A CA 1
ATOM 924 C C . LYS A 1 120 ? 34.269 -5.667 -22.683 1.00 78.56 120 LYS A C 1
ATOM 926 O O . LYS A 1 120 ? 33.038 -5.660 -22.722 1.00 78.56 120 LYS A O 1
ATOM 931 N N . VAL A 1 121 ? 34.936 -6.549 -21.954 1.00 81.00 121 VAL A N 1
ATOM 932 C CA . VAL A 1 121 ? 34.282 -7.587 -21.155 1.00 81.00 121 VAL A CA 1
ATOM 933 C C . VAL A 1 121 ? 34.407 -7.229 -19.683 1.00 81.00 121 VAL A C 1
ATOM 935 O O . VAL A 1 121 ? 35.446 -6.759 -19.242 1.00 81.00 121 VAL A O 1
ATOM 938 N N . TYR A 1 122 ? 33.328 -7.418 -18.932 1.00 79.62 122 TYR A N 1
ATOM 939 C CA . TYR A 1 122 ? 33.238 -7.108 -17.513 1.00 79.62 122 TYR A CA 1
ATOM 940 C C . TYR A 1 122 ? 32.745 -8.327 -16.734 1.00 79.62 122 TYR A C 1
ATOM 942 O O . TYR A 1 122 ? 31.901 -9.093 -17.214 1.00 79.62 122 TYR A O 1
ATOM 950 N N . ASN A 1 123 ? 33.250 -8.509 -15.516 1.00 78.12 123 ASN A N 1
ATOM 951 C CA . ASN A 1 123 ? 32.730 -9.505 -14.582 1.00 78.12 123 ASN A CA 1
ATOM 952 C C . ASN A 1 123 ? 31.434 -9.012 -13.898 1.00 78.12 123 ASN A C 1
ATOM 954 O O . ASN A 1 123 ? 31.020 -7.861 -14.050 1.00 78.12 123 ASN A O 1
ATOM 958 N N . LEU A 1 124 ? 30.792 -9.876 -13.106 1.00 72.06 124 LEU A N 1
ATOM 959 C CA . LEU A 1 124 ? 29.581 -9.517 -12.348 1.00 72.06 124 LEU A CA 1
ATOM 960 C C . LEU A 1 124 ? 29.817 -8.460 -11.252 1.00 72.06 124 LEU A C 1
ATOM 962 O O . LEU A 1 124 ? 28.855 -7.891 -10.747 1.00 72.06 124 LEU A O 1
ATOM 966 N N . GLN A 1 125 ? 31.075 -8.178 -10.901 1.00 73.44 125 GLN A N 1
ATOM 967 C CA . GLN A 1 125 ? 31.463 -7.107 -9.976 1.00 73.44 125 GLN A CA 1
ATOM 968 C C . GLN A 1 125 ? 31.689 -5.765 -10.698 1.00 73.44 125 GLN A C 1
ATOM 970 O O . GLN A 1 125 ? 32.053 -4.781 -10.060 1.00 73.44 125 GLN A O 1
ATOM 975 N N . GLY A 1 126 ? 31.478 -5.708 -12.020 1.00 67.12 126 GLY A N 1
ATOM 976 C CA . GLY A 1 126 ? 31.630 -4.496 -12.826 1.00 67.12 126 GLY A CA 1
ATOM 977 C C . GLY A 1 126 ? 33.076 -4.142 -13.183 1.00 67.12 126 GLY A C 1
ATOM 978 O O . GLY A 1 126 ? 33.317 -3.041 -13.671 1.00 67.12 126 GLY A O 1
ATOM 979 N N . MET A 1 127 ? 34.036 -5.047 -12.965 1.00 66.31 127 MET A N 1
ATOM 980 C CA . MET A 1 127 ? 35.441 -4.849 -13.340 1.00 66.31 127 MET A CA 1
ATOM 981 C C . MET A 1 127 ? 35.697 -5.340 -14.763 1.00 66.31 127 MET A C 1
ATOM 983 O O . MET A 1 127 ? 35.234 -6.422 -15.126 1.00 66.31 127 MET A O 1
ATOM 987 N N . GLU A 1 128 ? 36.449 -4.565 -15.550 1.00 80.94 128 GLU A N 1
ATOM 988 C CA . GLU A 1 128 ? 36.916 -4.977 -16.880 1.00 80.94 128 GLU A CA 1
ATOM 989 C C . GLU A 1 128 ? 37.823 -6.212 -16.739 1.00 80.94 128 GLU A C 1
ATOM 991 O O . GLU A 1 128 ? 38.721 -6.242 -15.898 1.00 80.94 128 GLU A O 1
ATOM 996 N N . CYS A 1 129 ? 37.549 -7.258 -17.509 1.00 65.38 129 CYS A N 1
ATOM 997 C CA . CYS A 1 129 ? 38.254 -8.534 -17.491 1.00 65.38 129 CYS A CA 1
ATOM 998 C C . CYS A 1 129 ? 38.360 -9.075 -18.914 1.00 65.38 129 CYS A C 1
ATOM 1000 O O . CYS A 1 129 ? 37.406 -9.002 -19.682 1.00 65.38 129 CYS A O 1
ATOM 1002 N N . GLU A 1 130 ? 39.492 -9.676 -19.256 1.00 74.56 130 GLU A N 1
ATOM 1003 C CA . GLU A 1 130 ? 39.639 -10.391 -20.522 1.00 74.56 130 GLU A CA 1
ATOM 1004 C C . GLU A 1 130 ? 38.900 -11.737 -20.465 1.00 74.56 130 GLU A C 1
ATOM 1006 O O . GLU A 1 130 ? 38.875 -12.405 -19.428 1.00 74.56 130 GLU A O 1
ATOM 1011 N N . LEU A 1 131 ? 38.295 -12.152 -21.585 1.00 71.44 131 LEU A N 1
ATOM 1012 C CA . LEU A 1 131 ? 37.739 -13.500 -21.680 1.00 71.44 131 LEU A CA 1
ATOM 1013 C C . LEU A 1 131 ? 38.863 -14.531 -21.548 1.00 71.44 131 LEU A C 1
ATOM 1015 O O . LEU A 1 131 ? 39.920 -14.344 -22.160 1.00 71.44 131 LEU A O 1
ATOM 1019 N N . PRO A 1 132 ? 38.637 -15.634 -20.815 1.00 64.81 132 PRO A N 1
ATOM 1020 C CA . PRO A 1 132 ? 39.608 -16.713 -20.765 1.00 64.81 132 PRO A CA 1
ATOM 1021 C C . PRO A 1 132 ? 39.837 -17.224 -22.192 1.00 64.81 132 PRO A C 1
ATOM 1023 O O . PRO A 1 132 ? 38.905 -17.660 -22.874 1.00 64.81 132 PRO A O 1
ATOM 1026 N N . LYS A 1 133 ? 41.080 -17.105 -22.672 1.00 65.50 133 LYS A N 1
ATOM 1027 C CA . LYS A 1 133 ? 41.493 -17.687 -23.950 1.00 65.50 133 LYS A CA 1
ATOM 1028 C C . LYS A 1 133 ? 41.444 -19.204 -23.784 1.00 65.50 133 LYS A C 1
ATOM 1030 O O . LYS A 1 133 ? 41.977 -19.725 -22.809 1.00 65.50 133 LYS A O 1
ATOM 1035 N N . LYS A 1 134 ? 40.734 -19.858 -24.701 1.00 55.75 134 LYS A N 1
ATOM 1036 C CA . LYS A 1 134 ? 40.655 -21.316 -24.790 1.00 55.75 134 LYS A CA 1
ATOM 1037 C C . LYS A 1 134 ? 42.037 -21.945 -24.935 1.00 55.75 134 LYS A C 1
ATOM 1039 O O . LYS A 1 134 ? 42.883 -21.313 -25.608 1.00 55.75 134 LYS A O 1
#

Sequence (134 aa):
MGAPAEAPAPTYTLTLVNVDKHGYPNWTYTGGDYFEGTSITFQYKAPEDGKVFDKWVSEGLTLTTEQEIDNPLTIVMPANAVTITATYKNATAINNVKLEAPKSKKIIVDGVVYILRDEKVYNLQGMECELPKK

Secondary structure (DSSP, 8-state):
-PPP-PPPPPEEEEEEESB--SPPTT-----EEEETT-EEEE-BPPPPTTEEEEEEEEESS---TTGGG-SSEEEE--SS-EEEEEEEEE---S-------SS-EEEEETTEEEEEETTEEE-TTS-B-PPPP-

Radius of gyration: 24.68 Å; chains: 1; bounding box: 63×33×69 Å